Protein AF-A0A949J8S9-F1 (afdb_monomer_lite)

Sequence (61 aa):
MDFNNAKKQFAENAGIFGNPNTEPENYNFYNGLTNLASGLEQLEYEMAEIKRLLVMIVNRR

Foldseek 3Di:
DPLVVQLVVLVVQCVVPNDCVPHVVSNCVSVVSNVVSVVVVVVVVVVVVVVVVVVVVVVVD

Radius of gyration: 17.47 Å; chains: 1; bounding box: 38×17×49 Å

Structure (mmCIF, N/CA/C/O backbone):
data_AF-A0A949J8S9-F1
#
_entry.id   AF-A0A949J8S9-F1
#
loop_
_atom_site.group_PDB
_atom_site.id
_atom_site.type_symbol
_atom_site.label_atom_id
_atom_site.label_alt_id
_atom_site.label_comp_id
_atom_site.label_asym_id
_atom_site.label_entity_id
_atom_site.label_seq_id
_atom_site.pdbx_PDB_ins_code
_atom_site.Cartn_x
_atom_site.Cartn_y
_atom_site.Cartn_z
_atom_site.occupancy
_atom_site.B_iso_or_equiv
_atom_site.auth_seq_id
_atom_site.auth_comp_id
_atom_site.auth_asym_id
_atom_site.auth_atom_id
_atom_site.pdbx_PDB_model_num
ATOM 1 N N . MET A 1 1 ? 1.577 9.697 -6.886 1.00 63.81 1 MET A N 1
ATOM 2 C CA . MET A 1 1 ? 0.746 9.637 -5.660 1.00 63.81 1 MET A CA 1
ATOM 3 C C . MET A 1 1 ? 1.710 9.531 -4.488 1.00 63.81 1 MET A C 1
ATOM 5 O O . MET A 1 1 ? 2.712 8.853 -4.648 1.00 63.81 1 MET A O 1
ATOM 9 N N . ASP A 1 2 ? 1.485 10.209 -3.359 1.00 92.06 2 ASP A N 1
ATOM 10 C CA . ASP A 1 2 ? 2.344 10.003 -2.180 1.00 92.06 2 ASP A CA 1
ATOM 11 C C . ASP A 1 2 ? 1.850 8.774 -1.402 1.00 92.06 2 ASP A C 1
ATOM 13 O O . ASP A 1 2 ? 0.979 8.870 -0.532 1.00 92.06 2 ASP A O 1
ATOM 17 N N . PHE A 1 3 ? 2.366 7.599 -1.772 1.00 94.06 3 PHE A N 1
ATOM 18 C CA . PHE A 1 3 ? 1.984 6.333 -1.147 1.00 94.06 3 PHE A CA 1
ATOM 19 C C . PHE A 1 3 ? 2.341 6.285 0.335 1.00 94.06 3 PHE A C 1
ATOM 21 O O . PHE A 1 3 ? 1.610 5.675 1.113 1.00 94.06 3 PHE A O 1
ATOM 28 N N . ASN A 1 4 ? 3.423 6.942 0.757 1.00 94.25 4 ASN A N 1
ATOM 29 C CA . ASN A 1 4 ? 3.830 6.956 2.158 1.00 94.25 4 ASN A CA 1
ATOM 30 C C . ASN A 1 4 ? 2.835 7.733 3.013 1.00 94.25 4 ASN A C 1
ATOM 32 O O . ASN A 1 4 ? 2.414 7.239 4.061 1.00 94.25 4 ASN A O 1
ATOM 36 N N . ASN A 1 5 ? 2.394 8.898 2.537 1.00 97.12 5 ASN A N 1
ATOM 37 C CA . ASN A 1 5 ? 1.360 9.654 3.228 1.00 97.12 5 ASN A CA 1
ATOM 38 C C . ASN A 1 5 ? 0.015 8.902 3.251 1.00 97.12 5 ASN A C 1
ATOM 40 O O . ASN A 1 5 ? -0.630 8.843 4.295 1.00 97.12 5 ASN A O 1
ATOM 44 N N . ALA A 1 6 ? -0.381 8.260 2.145 1.00 96.56 6 ALA A N 1
ATOM 45 C CA . ALA A 1 6 ? -1.618 7.476 2.089 1.00 96.56 6 ALA A CA 1
ATOM 46 C C . ALA A 1 6 ? -1.604 6.284 3.065 1.00 96.56 6 ALA A C 1
ATOM 48 O O . ALA A 1 6 ? -2.517 6.142 3.876 1.00 96.56 6 ALA A O 1
ATOM 49 N N . LYS A 1 7 ? -0.537 5.469 3.054 1.00 97.62 7 LYS A N 1
ATOM 50 C CA . LYS A 1 7 ? -0.356 4.346 3.994 1.00 97.62 7 LYS A CA 1
ATOM 51 C C . LYS A 1 7 ? -0.417 4.818 5.448 1.00 97.62 7 LYS A C 1
ATOM 53 O O . LYS A 1 7 ? -1.081 4.185 6.263 1.00 97.62 7 LYS A O 1
ATOM 58 N N . LYS A 1 8 ? 0.231 5.946 5.766 1.00 97.12 8 LYS A N 1
ATOM 59 C CA . LYS A 1 8 ? 0.198 6.538 7.110 1.00 97.12 8 LYS A CA 1
ATOM 60 C C . LYS A 1 8 ? -1.226 6.907 7.530 1.00 97.12 8 LYS A C 1
ATOM 62 O O . LYS A 1 8 ? -1.657 6.495 8.600 1.00 97.12 8 LYS A O 1
ATOM 67 N N . GLN A 1 9 ? -1.969 7.612 6.678 1.00 97.31 9 GLN A N 1
ATOM 68 C CA . GLN A 1 9 ? -3.351 8.005 6.973 1.00 97.31 9 GLN A CA 1
ATOM 69 C C . GLN A 1 9 ? -4.279 6.794 7.141 1.00 97.31 9 GLN A C 1
ATOM 71 O O . GLN A 1 9 ? -5.136 6.788 8.021 1.00 97.31 9 GLN A O 1
ATOM 76 N N . PHE A 1 10 ? -4.109 5.746 6.332 1.00 97.44 10 PHE A N 1
ATOM 77 C CA . PHE A 1 10 ? -4.894 4.519 6.480 1.00 97.44 10 PHE A CA 1
ATOM 78 C C . PHE A 1 10 ? -4.566 3.775 7.776 1.00 97.44 10 PHE A C 1
ATOM 80 O O . PHE A 1 10 ? -5.488 3.341 8.461 1.00 97.44 10 PHE A O 1
ATOM 87 N N . ALA A 1 11 ? -3.290 3.686 8.154 1.00 95.38 11 ALA A N 1
ATOM 88 C CA . ALA A 1 11 ? -2.879 3.080 9.418 1.00 95.38 11 ALA A CA 1
ATOM 89 C C . ALA A 1 11 ? -3.388 3.869 10.639 1.00 95.38 11 ALA A C 1
ATOM 91 O O . ALA A 1 11 ? -3.867 3.274 11.603 1.00 95.38 11 ALA A O 1
ATOM 92 N N . GLU A 1 12 ? -3.339 5.203 10.589 1.00 96.69 12 GLU A N 1
ATOM 93 C CA . GLU A 1 12 ? -3.905 6.068 11.632 1.00 96.69 12 GLU A CA 1
ATOM 94 C C . GLU A 1 12 ? -5.420 5.861 11.756 1.00 96.69 12 GLU A C 1
ATOM 96 O O . GLU A 1 12 ? -5.924 5.637 12.856 1.00 96.69 12 GLU A O 1
ATOM 101 N N . ASN A 1 13 ? -6.143 5.834 10.634 1.00 96.31 13 ASN A N 1
ATOM 102 C CA . ASN A 1 13 ? -7.579 5.567 10.634 1.00 96.31 13 ASN A CA 1
ATOM 103 C C . ASN A 1 13 ? -7.919 4.157 11.136 1.00 96.31 13 ASN A C 1
ATOM 105 O O . ASN A 1 13 ? -8.906 4.000 11.850 1.00 96.31 13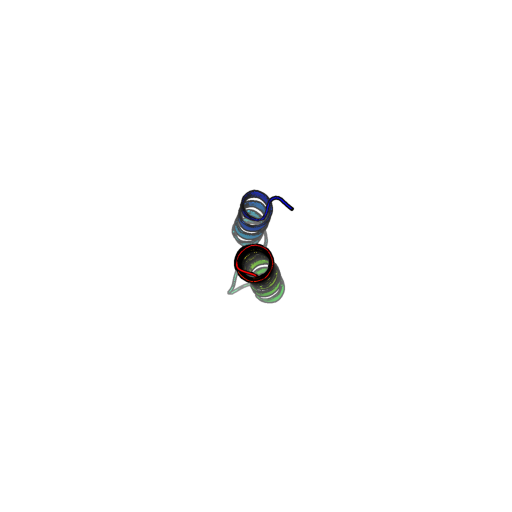 ASN A O 1
ATOM 109 N N . ALA A 1 14 ? -7.097 3.146 10.834 1.00 94.81 14 ALA A N 1
ATOM 110 C CA . ALA A 1 14 ? -7.255 1.811 11.405 1.00 94.81 14 ALA A CA 1
ATOM 111 C C . ALA A 1 14 ? -7.153 1.846 12.937 1.00 94.81 14 ALA A C 1
ATOM 113 O O . ALA A 1 14 ? -7.949 1.208 13.611 1.00 94.81 14 ALA A O 1
ATOM 114 N N . GLY A 1 15 ? -6.221 2.625 13.496 1.00 92.56 15 GLY A N 1
ATOM 115 C CA . GLY A 1 15 ? -6.069 2.765 14.946 1.00 92.56 15 GLY A CA 1
ATOM 116 C C . GLY A 1 15 ? -7.211 3.520 15.636 1.00 92.56 15 GLY A C 1
ATOM 117 O O . GLY A 1 15 ? -7.480 3.264 16.807 1.00 92.56 15 GLY A O 1
ATOM 118 N N . ILE A 1 16 ? -7.876 4.441 14.931 1.00 96.31 16 ILE A N 1
ATOM 119 C CA . ILE A 1 16 ? -8.954 5.276 15.489 1.00 96.31 16 ILE A CA 1
ATOM 120 C C . ILE A 1 16 ? -10.330 4.621 15.311 1.00 96.31 16 ILE A C 1
ATOM 122 O O . ILE A 1 16 ? -11.162 4.694 16.211 1.00 96.31 16 ILE A O 1
ATOM 126 N N . PHE A 1 17 ? -10.572 4.000 14.156 1.00 95.00 17 PHE A N 1
ATOM 127 C CA . PHE A 1 17 ? -11.898 3.542 13.724 1.00 95.00 17 PHE A CA 1
ATOM 128 C C . PHE A 1 17 ? -11.978 2.030 13.472 1.00 95.00 17 PHE A C 1
ATOM 130 O O . PHE A 1 17 ? -13.027 1.531 13.067 1.00 95.00 17 PHE A O 1
ATOM 137 N N . GLY A 1 18 ? -10.864 1.307 13.614 1.00 92.25 18 GLY A N 1
ATOM 138 C CA . GLY A 1 18 ? -10.761 -0.117 13.322 1.00 92.25 18 GLY A CA 1
ATOM 139 C C . GLY A 1 18 ? -10.366 -0.919 14.554 1.00 92.25 18 GLY A C 1
ATOM 140 O O . GLY A 1 18 ? -9.188 -1.175 14.794 1.00 92.25 18 GLY A O 1
ATOM 141 N N . ASN A 1 19 ? -11.346 -1.400 15.311 1.00 94.06 19 ASN A N 1
ATOM 142 C CA . ASN A 1 19 ? -11.099 -2.411 16.333 1.00 94.06 19 ASN A CA 1
ATOM 143 C C . ASN A 1 19 ? -11.356 -3.821 15.767 1.00 94.06 19 ASN A C 1
ATOM 145 O O . ASN A 1 19 ? -12.487 -4.116 15.388 1.00 94.06 19 ASN A O 1
ATOM 149 N N . PRO A 1 20 ? -10.376 -4.742 15.759 1.00 93.25 20 PRO A N 1
ATOM 150 C CA . PRO A 1 20 ? -10.565 -6.079 15.190 1.00 93.25 20 PRO A CA 1
ATOM 151 C C . PRO A 1 20 ? -11.631 -6.921 15.912 1.00 93.25 20 PRO A C 1
ATOM 153 O O . PRO A 1 20 ? -12.178 -7.844 15.315 1.00 93.25 20 PRO A O 1
ATOM 156 N N . ASN A 1 21 ? -11.943 -6.613 17.175 1.00 95.94 21 ASN A N 1
ATOM 157 C CA . ASN A 1 21 ? -12.908 -7.366 17.979 1.00 95.94 21 ASN A CA 1
ATOM 158 C C . ASN A 1 21 ? -14.320 -6.764 17.959 1.00 95.94 21 ASN A C 1
ATOM 160 O O . ASN A 1 21 ? -15.287 -7.500 18.140 1.00 95.94 21 ASN A O 1
ATOM 164 N N . THR A 1 22 ? -14.455 -5.446 17.783 1.00 97.00 22 THR A N 1
ATOM 165 C CA . THR A 1 22 ? -15.759 -4.754 17.849 1.00 97.00 22 THR A CA 1
ATOM 166 C C . THR A 1 22 ? -16.183 -4.111 16.531 1.00 97.00 22 THR A C 1
ATOM 168 O O . THR A 1 22 ? -17.372 -3.907 16.320 1.00 97.00 22 THR A O 1
ATOM 171 N N . GLU A 1 23 ? -15.239 -3.817 15.636 1.00 95.81 23 GLU A N 1
ATOM 172 C CA . GLU A 1 23 ? -15.446 -3.155 14.339 1.00 95.81 23 GLU A CA 1
ATOM 173 C C . GLU A 1 23 ? -14.605 -3.837 13.233 1.00 95.81 23 GLU A C 1
ATOM 175 O O . GLU A 1 23 ? -13.785 -3.192 12.564 1.00 95.81 23 GLU A O 1
ATOM 180 N N . PRO A 1 24 ? -14.762 -5.160 13.027 1.00 96.00 24 PRO A N 1
ATOM 181 C CA . PRO A 1 24 ? -13.892 -5.930 12.136 1.00 96.00 24 PRO A CA 1
ATOM 182 C C . PRO A 1 24 ? -13.962 -5.459 10.678 1.00 96.00 24 PRO A C 1
ATOM 184 O O . PRO A 1 24 ? -12.970 -5.543 9.958 1.00 96.00 24 PRO A O 1
ATOM 187 N N . GLU A 1 25 ? -15.106 -4.934 10.234 1.00 97.56 25 GLU A N 1
ATOM 188 C CA . GLU A 1 25 ? -15.277 -4.398 8.880 1.00 97.56 25 GLU A CA 1
ATOM 189 C C . GLU A 1 25 ? -14.389 -3.172 8.641 1.00 97.56 25 GLU A C 1
ATOM 191 O O . GLU A 1 25 ? -13.650 -3.140 7.657 1.00 97.56 25 GLU A O 1
ATOM 196 N N . ASN A 1 26 ? -14.375 -2.213 9.573 1.00 96.75 26 ASN A N 1
ATOM 197 C CA . ASN A 1 26 ? -13.515 -1.031 9.486 1.00 96.75 26 ASN A CA 1
ATOM 198 C C . ASN A 1 26 ? -12.036 -1.411 9.587 1.00 96.75 26 ASN A C 1
ATOM 200 O O . ASN A 1 26 ? -11.216 -0.929 8.804 1.00 96.75 26 ASN A O 1
ATOM 204 N N . TYR A 1 27 ? -11.692 -2.312 10.514 1.00 96.44 27 TYR A N 1
ATOM 205 C CA . TYR A 1 27 ? -10.330 -2.833 10.643 1.00 96.44 27 TYR A CA 1
ATOM 206 C C . TYR A 1 27 ? -9.843 -3.454 9.324 1.00 96.44 27 TYR A C 1
ATOM 208 O O . TYR A 1 27 ? -8.772 -3.109 8.818 1.00 96.44 27 TYR A O 1
ATOM 216 N N . ASN A 1 28 ? -10.654 -4.324 8.718 1.00 97.81 28 ASN A N 1
ATOM 217 C CA . ASN A 1 28 ? -10.332 -4.961 7.443 1.00 97.81 28 ASN A CA 1
ATOM 218 C C . ASN A 1 28 ? -10.269 -3.953 6.292 1.00 97.81 28 ASN A C 1
ATOM 220 O O . ASN A 1 28 ? -9.391 -4.064 5.437 1.00 97.81 28 ASN A O 1
ATOM 224 N N . PHE A 1 29 ? -11.155 -2.958 6.278 1.00 98.12 29 PHE A N 1
ATOM 225 C CA . PHE A 1 29 ? -11.180 -1.917 5.259 1.00 98.12 29 PHE A CA 1
ATOM 226 C C . PHE A 1 29 ? -9.880 -1.104 5.242 1.00 98.12 29 PHE A C 1
ATOM 228 O O . PHE A 1 29 ? -9.219 -1.029 4.205 1.00 98.12 29 PHE A O 1
ATOM 235 N N . TYR A 1 30 ? -9.459 -0.549 6.382 1.00 98.00 30 TYR A N 1
ATOM 236 C CA . TYR A 1 30 ? -8.245 0.273 6.437 1.00 98.00 30 TYR A CA 1
ATOM 237 C C . TYR A 1 30 ? -6.962 -0.537 6.212 1.00 98.00 30 TYR A C 1
ATOM 239 O O . TYR A 1 30 ? -6.036 -0.060 5.544 1.00 98.00 30 TYR A O 1
ATOM 247 N N . ASN A 1 31 ? -6.916 -1.788 6.676 1.00 96.50 31 ASN A N 1
ATOM 248 C CA . ASN A 1 31 ? -5.817 -2.695 6.340 1.00 96.50 31 ASN A CA 1
ATOM 249 C C . ASN A 1 31 ? -5.789 -3.020 4.841 1.00 96.50 31 ASN A C 1
ATOM 251 O O . ASN A 1 31 ? -4.726 -2.994 4.221 1.00 96.50 31 ASN A O 1
ATOM 255 N N . GLY A 1 32 ? -6.953 -3.255 4.232 1.00 97.94 32 GLY A N 1
ATOM 256 C CA . GLY A 1 32 ? -7.089 -3.452 2.791 1.00 97.94 32 GLY A CA 1
ATOM 257 C C . GLY A 1 32 ? -6.583 -2.253 1.989 1.00 97.94 32 GLY A C 1
ATOM 258 O O . GLY A 1 32 ? -5.810 -2.432 1.049 1.00 97.94 32 GLY A O 1
ATOM 259 N N . LEU A 1 33 ? -6.936 -1.030 2.395 1.00 97.81 33 LEU A N 1
ATOM 260 C CA . LEU A 1 33 ? -6.437 0.201 1.772 1.00 97.81 33 LEU A CA 1
ATOM 261 C C . LEU A 1 33 ? -4.915 0.351 1.900 1.00 97.81 33 LEU A C 1
ATOM 263 O O . LEU A 1 33 ? -4.248 0.732 0.937 1.00 97.81 33 LEU A O 1
ATOM 267 N N . THR A 1 34 ? -4.351 0.012 3.060 1.00 97.62 34 THR A N 1
ATOM 268 C CA . THR A 1 34 ? -2.897 0.044 3.291 1.00 97.62 34 THR A CA 1
ATOM 269 C C . THR A 1 34 ? -2.163 -0.951 2.387 1.00 97.62 34 THR A C 1
ATOM 271 O O . THR A 1 34 ? -1.154 -0.611 1.760 1.00 97.62 34 THR A O 1
ATOM 274 N N . ASN A 1 35 ? -2.703 -2.166 2.258 1.00 97.75 35 ASN A N 1
ATOM 275 C CA . ASN A 1 35 ? -2.163 -3.199 1.376 1.00 97.75 35 ASN A CA 1
ATOM 276 C C . ASN A 1 35 ? -2.266 -2.789 -0.097 1.00 97.75 35 ASN A C 1
ATOM 278 O O . ASN A 1 35 ? -1.307 -2.953 -0.849 1.00 97.75 35 ASN A O 1
ATOM 282 N N . LEU A 1 36 ? -3.394 -2.200 -0.502 1.00 98.06 36 LEU A N 1
ATOM 283 C CA . LEU A 1 36 ? -3.588 -1.696 -1.860 1.00 98.06 36 LEU A CA 1
ATOM 284 C C . LEU A 1 36 ? -2.584 -0.589 -2.199 1.00 98.06 36 LEU A C 1
ATOM 286 O O . LEU A 1 36 ? -1.961 -0.637 -3.256 1.00 98.06 36 LEU A O 1
ATOM 290 N N . ALA A 1 37 ? -2.385 0.379 -1.300 1.00 97.88 37 ALA A N 1
ATOM 291 C CA . ALA A 1 37 ? -1.404 1.444 -1.496 1.00 97.88 37 ALA A CA 1
ATOM 292 C C . ALA A 1 37 ? 0.021 0.889 -1.647 1.00 97.88 37 ALA A C 1
ATOM 294 O O . ALA A 1 37 ? 0.762 1.340 -2.516 1.00 97.88 37 ALA A O 1
ATOM 295 N N . SER A 1 38 ? 0.379 -0.122 -0.852 1.00 97.56 38 SER A N 1
ATOM 296 C CA . SER A 1 38 ? 1.679 -0.801 -0.950 1.00 97.56 38 SER A CA 1
ATOM 297 C C . SER A 1 38 ? 1.844 -1.539 -2.284 1.00 97.56 38 SER A C 1
ATOM 299 O O . SER A 1 38 ? 2.885 -1.433 -2.926 1.00 97.56 38 SER A O 1
ATOM 301 N N . GLY A 1 39 ? 0.802 -2.239 -2.747 1.00 98.12 39 GLY A N 1
ATOM 302 C CA . GLY A 1 39 ? 0.825 -2.918 -4.045 1.00 98.12 39 GLY A CA 1
ATOM 303 C C . GLY A 1 39 ? 0.960 -1.949 -5.223 1.00 98.12 39 GLY A C 1
ATOM 304 O O . GLY A 1 39 ? 1.712 -2.210 -6.158 1.00 98.12 39 GLY A O 1
ATOM 305 N N . LEU A 1 40 ? 0.277 -0.803 -5.168 1.00 98.00 40 LEU A N 1
ATOM 306 C CA . LEU A 1 40 ? 0.388 0.236 -6.195 1.00 98.00 40 LEU A CA 1
ATOM 307 C C . LEU A 1 40 ? 1.777 0.891 -6.219 1.00 98.00 40 LEU A C 1
ATOM 309 O O . LEU A 1 40 ? 2.309 1.126 -7.301 1.00 98.00 40 LEU A O 1
ATOM 313 N N . GLU A 1 41 ? 2.380 1.142 -5.055 1.00 97.75 41 GLU A N 1
ATOM 314 C CA . GLU A 1 41 ? 3.756 1.650 -4.953 1.00 97.75 41 GLU A CA 1
ATOM 315 C C . GLU A 1 41 ? 4.759 0.684 -5.596 1.00 97.75 41 GLU A C 1
ATOM 317 O O . GLU A 1 41 ? 5.620 1.099 -6.375 1.00 97.75 41 GLU A O 1
ATOM 322 N N . GLN A 1 42 ? 4.613 -0.615 -5.322 1.00 98.12 42 GLN A N 1
ATOM 323 C CA . GLN A 1 42 ? 5.459 -1.638 -5.925 1.00 98.12 42 GLN A CA 1
ATOM 324 C C . GLN A 1 42 ? 5.287 -1.698 -7.450 1.00 98.12 42 GLN A C 1
ATOM 326 O O . GLN A 1 42 ? 6.283 -1.741 -8.173 1.00 98.12 42 GLN A O 1
ATOM 331 N N . LEU A 1 43 ? 4.051 -1.639 -7.955 1.00 98.19 43 LEU A N 1
ATOM 332 C CA . LEU A 1 43 ? 3.796 -1.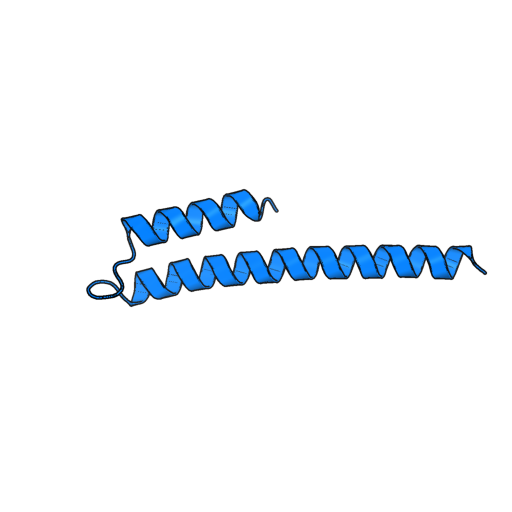592 -9.397 1.00 98.19 43 LEU A CA 1
ATOM 333 C C . LEU A 1 43 ? 4.417 -0.351 -10.053 1.00 98.19 43 LEU A C 1
ATOM 335 O O . LEU A 1 43 ? 4.981 -0.457 -11.141 1.00 98.19 43 LEU A O 1
ATOM 339 N N . GLU A 1 44 ? 4.356 0.818 -9.407 1.00 97.44 44 GLU A N 1
ATOM 340 C CA . GLU A 1 44 ? 4.996 2.036 -9.919 1.00 97.44 44 GLU A CA 1
ATOM 341 C C . GLU A 1 44 ? 6.521 1.863 -10.028 1.00 97.44 44 GLU A C 1
ATOM 343 O O . GLU A 1 44 ? 7.111 2.222 -11.054 1.00 97.44 44 GLU A O 1
ATOM 348 N N . TYR A 1 45 ? 7.147 1.246 -9.020 1.00 97.44 45 TYR A N 1
ATOM 349 C CA . TYR A 1 45 ? 8.572 0.914 -9.038 1.00 97.44 45 TYR A CA 1
ATOM 350 C C . TYR A 1 45 ? 8.928 -0.066 -10.168 1.00 97.44 45 TYR A C 1
ATOM 352 O O . TYR A 1 45 ? 9.833 0.204 -10.961 1.00 97.44 45 TYR A O 1
ATOM 360 N N . GLU A 1 46 ? 8.193 -1.172 -10.294 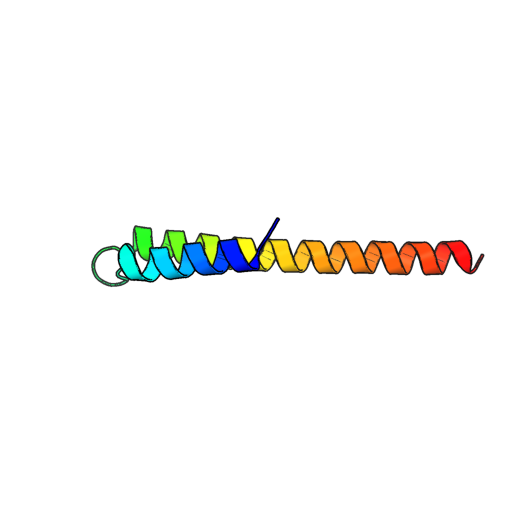1.00 98.25 46 GLU A N 1
ATOM 361 C CA . GLU A 1 46 ? 8.418 -2.175 -11.342 1.00 98.25 46 GLU A CA 1
ATOM 362 C C . GLU A 1 46 ? 8.241 -1.576 -12.748 1.00 98.25 46 GLU A C 1
ATOM 364 O O . GLU A 1 46 ? 9.055 -1.813 -13.644 1.00 98.25 46 GLU A O 1
ATOM 369 N N . MET A 1 47 ? 7.233 -0.720 -12.945 1.00 98.25 47 MET A N 1
ATOM 370 C CA . MET A 1 47 ? 7.030 -0.002 -14.205 1.00 98.25 47 MET A CA 1
ATOM 371 C C . MET A 1 47 ? 8.176 0.964 -14.526 1.00 98.25 47 MET A C 1
ATOM 373 O O . MET A 1 47 ? 8.566 1.087 -15.692 1.00 98.25 47 MET A O 1
ATOM 377 N N . ALA A 1 48 ? 8.706 1.674 -13.528 1.00 97.38 48 ALA A N 1
ATOM 378 C CA . ALA A 1 48 ? 9.851 2.561 -13.711 1.0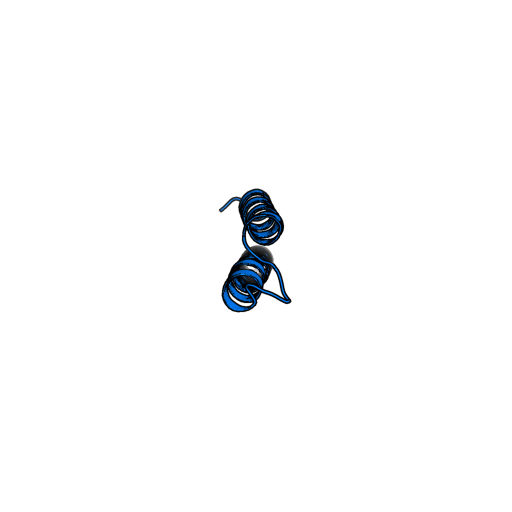0 97.38 48 ALA A CA 1
ATOM 379 C C . ALA A 1 48 ? 11.107 1.773 -14.116 1.00 97.38 48 ALA A C 1
ATOM 381 O O . ALA A 1 48 ? 11.825 2.184 -15.033 1.00 97.38 48 ALA A O 1
ATOM 382 N N . GLU A 1 49 ? 11.326 0.611 -13.503 1.00 98.00 49 GLU A N 1
ATOM 383 C CA . GLU A 1 49 ? 12.450 -0.264 -13.826 1.00 98.00 49 GLU A CA 1
ATOM 384 C C . GLU A 1 49 ? 12.340 -0.844 -15.243 1.00 98.00 49 GLU A C 1
ATOM 386 O O . GLU A 1 49 ? 13.302 -0.787 -16.012 1.00 98.00 49 GLU A O 1
ATOM 391 N N . ILE A 1 50 ? 11.152 -1.301 -15.654 1.00 98.00 50 ILE A N 1
ATOM 392 C CA . ILE A 1 50 ? 10.907 -1.756 -17.032 1.00 98.00 50 ILE A CA 1
ATOM 393 C C . ILE A 1 50 ? 11.220 -0.638 -18.036 1.00 98.00 50 ILE A C 1
ATOM 395 O O . ILE A 1 50 ? 11.914 -0.874 -19.029 1.00 98.00 50 ILE A O 1
ATOM 399 N N . LYS A 1 51 ? 10.760 0.595 -17.780 1.00 97.56 51 LYS A N 1
ATOM 400 C CA . LYS A 1 51 ? 11.062 1.751 -18.643 1.00 97.56 51 LYS A CA 1
ATOM 401 C C . LYS A 1 51 ? 12.568 2.005 -18.738 1.00 97.56 51 LYS A C 1
ATOM 403 O O . LYS A 1 51 ? 13.073 2.235 -19.837 1.00 97.56 51 LYS A O 1
ATOM 408 N N . ARG A 1 52 ? 13.292 1.927 -17.617 1.00 96.81 52 ARG A N 1
ATOM 409 C CA . ARG A 1 52 ? 14.754 2.089 -17.576 1.00 96.81 52 ARG A CA 1
ATOM 410 C C . ARG A 1 52 ? 15.458 1.035 -18.431 1.00 96.81 52 ARG A C 1
ATOM 412 O O . ARG A 1 52 ? 16.308 1.384 -19.251 1.00 96.81 52 ARG A O 1
ATOM 419 N N . LEU A 1 53 ? 15.084 -0.236 -18.280 1.00 96.94 53 LEU A N 1
ATOM 420 C CA . LEU A 1 53 ? 15.652 -1.342 -19.054 1.00 96.94 53 LEU A CA 1
ATOM 421 C C . LEU A 1 53 ? 15.368 -1.200 -20.554 1.00 96.94 53 LEU A C 1
ATOM 423 O O . LEU A 1 53 ? 16.272 -1.405 -21.364 1.00 96.94 53 LEU A O 1
ATOM 427 N N . LEU A 1 54 ? 14.156 -0.785 -20.935 1.00 96.88 54 LEU A N 1
ATOM 428 C CA . LEU A 1 54 ? 13.809 -0.525 -22.335 1.00 96.88 54 LEU A CA 1
ATOM 429 C C . LEU A 1 54 ? 14.698 0.559 -22.953 1.00 96.88 54 LEU A C 1
ATOM 431 O O . LEU A 1 54 ? 15.236 0.352 -24.039 1.00 96.88 54 LEU A O 1
ATOM 435 N N . VAL A 1 55 ? 14.915 1.676 -22.252 1.00 96.25 55 VAL A N 1
ATOM 436 C CA . VAL A 1 55 ? 15.820 2.744 -22.716 1.00 96.25 55 VAL A CA 1
ATOM 437 C C . VAL A 1 55 ? 17.248 2.219 -22.891 1.00 96.25 55 VAL A C 1
ATOM 439 O O . VAL A 1 55 ? 17.887 2.500 -23.904 1.00 96.25 55 VAL A O 1
ATOM 442 N N . MET A 1 56 ? 17.746 1.410 -21.950 1.00 94.88 56 MET A N 1
ATOM 443 C CA . MET A 1 56 ? 19.075 0.797 -22.066 1.00 94.88 56 MET A CA 1
ATOM 444 C C . MET A 1 56 ? 19.194 -0.136 -23.276 1.00 94.88 56 MET A C 1
ATOM 446 O O . MET A 1 56 ? 20.242 -0.164 -23.915 1.00 94.88 56 MET A O 1
ATOM 450 N N . ILE A 1 57 ? 18.149 -0.906 -23.584 1.00 95.81 57 ILE A N 1
ATOM 451 C CA . ILE A 1 57 ? 18.128 -1.815 -24.737 1.00 95.81 57 ILE A CA 1
ATOM 452 C C . ILE A 1 57 ? 18.099 -1.024 -26.046 1.00 95.81 57 ILE A C 1
ATOM 454 O O . ILE A 1 57 ? 18.853 -1.351 -26.961 1.00 95.81 57 ILE A O 1
ATOM 458 N N . VAL A 1 58 ? 17.260 0.013 -26.132 1.00 94.25 58 VAL A N 1
ATOM 459 C CA . VAL A 1 58 ? 17.147 0.865 -27.325 1.00 94.25 58 VAL A CA 1
ATOM 460 C C . VAL A 1 58 ? 18.467 1.577 -27.616 1.00 94.25 58 VAL A C 1
ATOM 462 O O . VAL A 1 58 ? 18.918 1.547 -28.752 1.00 94.25 58 VAL A O 1
ATOM 465 N N . ASN A 1 59 ? 19.128 2.133 -26.598 1.00 89.44 59 ASN A N 1
ATOM 466 C CA . ASN A 1 59 ? 20.376 2.891 -26.766 1.00 89.44 59 ASN A CA 1
ATOM 467 C C . ASN A 1 59 ? 21.631 2.017 -26.962 1.00 89.44 59 ASN A C 1
ATOM 469 O O . ASN A 1 59 ? 22.720 2.549 -27.160 1.00 89.44 59 ASN A O 1
ATOM 473 N N . ARG A 1 60 ? 21.513 0.688 -26.836 1.00 78.12 60 ARG A N 1
ATOM 474 C CA . ARG A 1 60 ? 22.592 -0.272 -27.135 1.00 78.12 60 ARG A CA 1
ATOM 475 C C . ARG A 1 60 ? 22.541 -0.801 -28.574 1.00 78.12 60 ARG A C 1
ATOM 477 O O . ARG A 1 60 ? 23.410 -1.592 -28.937 1.00 78.12 60 ARG A O 1
ATOM 484 N N . ARG A 1 61 ? 21.527 -0.414 -29.351 1.00 53.72 61 ARG A N 1
ATOM 485 C CA . ARG A 1 61 ? 21.449 -0.630 -30.801 1.00 53.72 61 ARG A CA 1
ATOM 486 C C . ARG A 1 61 ? 21.924 0.614 -31.534 1.00 53.72 61 ARG A C 1
ATOM 488 O O . ARG A 1 61 ? 22.483 0.425 -32.632 1.00 53.72 61 ARG A O 1
#

pLDDT: mean 94.92, std 7.33, range [53.72, 98.25]

Secondary structure (DSSP, 8-state):
--HHHHHHHHHHHHHHH--TTT-HHHHHHHHHHHHHHHHHHHHHHHHHHHHHHHHHHHTT-

=== Feature glossary ===
Legend for the data blocks above and below:

— What the protein is —

The amino-acid sequence is the protein's primary structure: the linear order of residues from the N-terminus to the C-terminus, written in one-letter code. Everything else here — the 3D coordinates, the secondary structure, the domain annotations — is ultimately a consequence of this string.

Functional annotations link the protein to curated databases. InterPro entries identify conserved domains and families by matching the sequence against member-database signatures (Pfam, PROSITE, CDD, …). Gene Ontology (GO) terms describe molecular function, biological process, and cellular component in a controlled vocabulary. CATH places the structure in a hierarchical fold classification (Class/Architecture/Topology/Homologous-superfamily). The organism is the source species.

— Where its atoms are —

Atomic coordinates in PDBx/mmCIF format — the same representation the Protein Data Bank distributes. Each line of the _atom_site loop places one backbone atom in Cartesian space (units: ångströms, origin: arbitrary).

The six renders are orthographic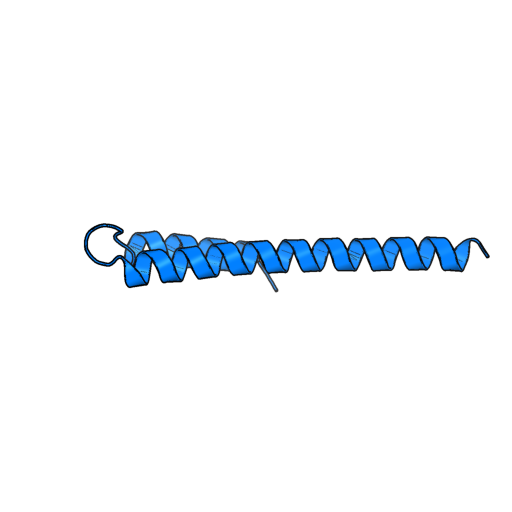 views along the three Cartesian axes in both directions. Representation (cartoon, sticks, or surface) and color scheme (sequence-rainbow or by-chain) vary across proteins so the training set covers all the common visualization conventions.

— Local backbone conformation —

Eight-state secondary s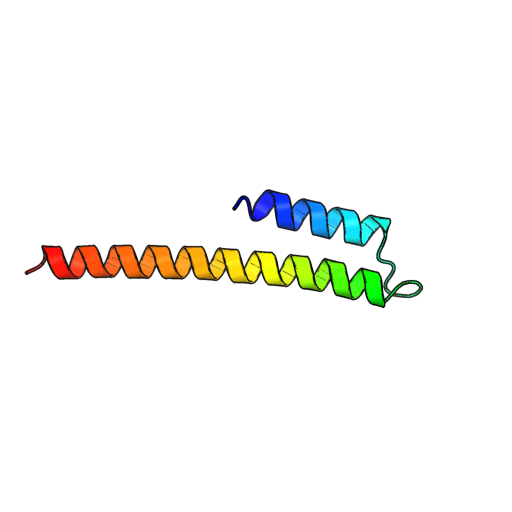tructure (DSSP): H is the canonical α-helix, G the tighter 3₁₀-helix, I the wider π-helix; E/B are β-structure, T and S are turns and bends, and '-' is everything else. DSSP derives these from the pattern of main-chain N–H···O=C hydrogen bonds, not from the sequence.

Three-state secondary structure (P-SEA) collapses the eight DSSP classes into helix (a), strand (b), and coil (c). P-SEA assigns these from Cα geometry alone — distances and angles — without requiring backbone oxygens, so it works on any Cα trace.

φ (phi) and ψ (psi) are the two rotatable backbone dihedrals per residue: φ is the C(i-1)–N–Cα–C torsion, ψ is the N–Cα–C–N(i+1) torsion, both in degrees on (−180°, 180°]. α-helical residues cluster near (−60°, −45°); β-strand residues near (−120°, +130°). A Ramachandran plot is simply a scatter of (φ, ψ) for every residue.

— Global shape and packing —

The geometric summary reports three shape descriptors. Rg (radius of gyration) measures how spread out the Cα atoms are about their centre of mass; compact globular proteins have small Rg, elongated or unfolded ones large. Cα contacts (<8 Å, |i−j|>4) count long-range residue pairs in spatial proximity — high for tightly packed folds, near zero for rods or random coil. The bounding-box extents give the protein's footprint along x, y, z in Å.

SASA measures how much of the protein is reachable by solvent. It is computed by rolling a water-sized probe over the atomic surface and summing the exposed area (Å²). Per-residue SASA distinguishes core (buried, low SASA) from surface (exposed, high SASA) residues; total SASA is a whole-molecule size measure.

Plot images: a contact map (which residues are close in 3D, as an N×N binary image), a Ramachandran scatter (backbone torsion angles, revealing secondary-structure composition at a glance), and — for AlphaFold structures — a PAE heatmap (pairwise prediction confidence).

— Structural neighborhood —

A 3Di character summarizes, for each residue, the relative orientation of the Cα frame of its nearest spatial neighbor. Because it encodes fold topology rather than chemistry, 3Di alignments detect remote structural similarity that sequence alignment misses.

The Foldseek neighbor list gives the closest experimentally determined structures in the PDB, ranked by structural alignment. TM-score near 1 means near-identical fold; near 0.3 means only rough topology match. This is how one finds what a novel AlphaFold prediction most resembles in the solved-structure universe.

— Confidence and disorder —

For AlphaFold models, the B-factor field carries pLDDT — the model's own estimate of local accuracy on a 0–100 scale. Regions with pLDDT<50 should be treated as essentially unmodeled; they often correspond to intrinsically disordered segments.

Crystallographic B-factors measure how much each atom's electron density is smeared out, in Å². They rise in mobile loops and surface residues and fall in the buried interior. In AlphaFold models this column is repurposed to hold pLDDT instead.

Predicted Aligned Error (PAE) is an AlphaFold confidence matrix: entry (i, j) is the expected error in the position of residue j, in ångströms, when the prediction is superimposed on the true structure at residue i. Low PAE within a block of residues means that block is internally rigid and well-predicted; high PAE between two blocks means their relative placement is uncertain even if each block individually is confident.